Protein AF-A0A251T181-F1 (afdb_monomer)

Structure (mmCIF, N/CA/C/O backbone):
data_AF-A0A251T181-F1
#
_entry.id   AF-A0A251T181-F1
#
loop_
_atom_site.group_PDB
_atom_site.id
_atom_site.type_symbol
_atom_site.label_atom_id
_atom_site.label_alt_id
_atom_site.label_comp_id
_atom_site.label_asym_id
_atom_site.label_entity_id
_atom_site.label_seq_id
_atom_site.pdbx_PDB_ins_code
_atom_site.Cartn_x
_atom_site.Cartn_y
_atom_site.Cartn_z
_atom_site.occupancy
_atom_site.B_iso_or_equiv
_atom_site.auth_seq_id
_atom_site.auth_comp_id
_atom_site.auth_asym_id
_atom_site.auth_atom_id
_atom_site.pdbx_PDB_model_num
ATOM 1 N N . MET A 1 1 ? 11.655 17.078 -19.304 1.00 45.41 1 MET A N 1
ATOM 2 C CA . MET A 1 1 ? 11.717 15.784 -20.026 1.00 45.41 1 MET A CA 1
ATOM 3 C C . MET A 1 1 ? 12.814 15.727 -21.090 1.00 45.41 1 MET A C 1
ATOM 5 O O . MET A 1 1 ? 13.633 14.825 -21.022 1.00 45.41 1 MET A O 1
ATOM 9 N N . HIS A 1 2 ? 12.912 16.683 -22.023 1.00 49.03 2 HIS A N 1
ATOM 10 C CA . HIS A 1 2 ? 13.914 16.634 -23.107 1.00 49.03 2 HIS A CA 1
ATOM 11 C C . HIS A 1 2 ? 15.389 16.729 -22.638 1.00 49.03 2 HIS A C 1
ATOM 13 O O . HIS A 1 2 ? 16.263 16.081 -23.206 1.00 49.03 2 HIS A O 1
ATOM 19 N N . ALA A 1 3 ? 15.674 17.495 -21.576 1.00 57.72 3 ALA A N 1
ATOM 20 C CA . ALA A 1 3 ? 17.028 17.644 -21.023 1.00 57.72 3 ALA A CA 1
ATOM 21 C C . ALA A 1 3 ? 17.540 16.371 -20.323 1.00 57.72 3 ALA A C 1
ATOM 23 O O . ALA A 1 3 ? 18.691 15.992 -20.510 1.00 57.72 3 ALA A O 1
ATOM 24 N N . THR A 1 4 ? 16.667 15.684 -19.582 1.00 61.38 4 THR A N 1
ATOM 25 C CA . THR A 1 4 ? 16.980 14.423 -18.894 1.00 61.38 4 THR A CA 1
ATOM 26 C C . THR A 1 4 ? 17.285 13.316 -19.900 1.00 61.38 4 THR A C 1
ATOM 28 O O . THR A 1 4 ? 18.258 12.591 -19.757 1.00 61.38 4 THR A O 1
ATOM 31 N N . LEU A 1 5 ? 16.506 13.235 -20.983 1.00 61.50 5 LEU A N 1
ATOM 32 C CA . LEU A 1 5 ? 16.782 12.293 -22.067 1.00 61.50 5 LEU A CA 1
ATOM 33 C C . LEU A 1 5 ? 18.128 12.609 -22.749 1.00 61.50 5 LEU A C 1
ATOM 35 O O . LEU A 1 5 ? 18.918 11.709 -23.005 1.00 61.50 5 LEU A O 1
ATOM 39 N N . LYS A 1 6 ? 18.436 13.897 -22.973 1.00 63.28 6 LYS A N 1
ATOM 40 C CA . LYS A 1 6 ? 19.726 14.334 -23.531 1.00 63.28 6 LYS A CA 1
ATOM 41 C C . LYS A 1 6 ? 20.929 13.991 -22.653 1.00 63.28 6 LYS A C 1
ATOM 43 O O . LYS A 1 6 ? 21.951 13.617 -23.214 1.00 63.28 6 LYS A O 1
ATOM 48 N N . SER A 1 7 ? 20.825 14.070 -21.322 1.00 65.94 7 SER A N 1
ATOM 49 C CA . SER A 1 7 ? 21.930 13.678 -20.426 1.00 65.94 7 SER A CA 1
ATOM 50 C C . SER A 1 7 ? 22.238 12.181 -20.460 1.00 65.94 7 SER A C 1
ATOM 52 O O . SER A 1 7 ? 23.331 11.772 -20.083 1.00 65.94 7 SER A O 1
ATOM 54 N N . HIS A 1 8 ? 21.287 11.365 -20.913 1.00 62.00 8 HIS A N 1
ATOM 55 C CA . HIS A 1 8 ? 21.466 9.926 -21.074 1.00 62.00 8 HIS A CA 1
ATOM 56 C C . HIS A 1 8 ? 22.135 9.552 -22.407 1.00 62.00 8 HIS A C 1
ATOM 58 O O . HIS A 1 8 ? 22.646 8.442 -22.538 1.00 62.00 8 HIS A O 1
ATOM 64 N N . PHE A 1 9 ? 22.211 10.471 -23.379 1.00 65.50 9 PHE A N 1
ATOM 65 C CA . PHE A 1 9 ? 22.856 10.206 -24.662 1.00 65.50 9 PHE A CA 1
ATOM 66 C C . PHE A 1 9 ? 24.349 10.569 -24.645 1.00 65.50 9 PHE A C 1
ATOM 68 O O . PHE A 1 9 ? 24.696 11.728 -24.422 1.00 65.50 9 PHE A O 1
ATOM 75 N N . PRO A 1 10 ? 25.250 9.622 -24.966 1.00 62.41 10 PRO A N 1
ATOM 76 C CA . PRO A 1 10 ? 26.694 9.862 -24.939 1.00 62.41 10 PRO A CA 1
ATOM 77 C C . PRO A 1 10 ? 27.204 10.759 -26.084 1.00 62.41 10 PRO A C 1
ATOM 79 O O . PRO A 1 10 ? 28.343 11.215 -26.039 1.00 62.41 10 PRO A O 1
ATOM 82 N N . SER A 1 11 ? 26.399 11.028 -27.121 1.00 61.91 11 SER A N 1
ATOM 83 C CA . SER A 1 11 ? 26.782 11.901 -28.239 1.00 61.91 11 SER A CA 1
ATOM 84 C C . SER A 1 11 ? 25.575 12.495 -28.974 1.00 61.91 11 SER A C 1
ATOM 86 O O . SER A 1 11 ? 24.465 11.973 -28.914 1.00 61.91 11 SER A O 1
ATOM 88 N N . HIS A 1 12 ? 25.809 13.586 -29.705 1.00 62.34 12 HIS A N 1
ATOM 89 C CA . HIS A 1 12 ? 24.850 14.274 -30.580 1.00 62.34 12 HIS A CA 1
ATOM 90 C C . HIS A 1 12 ? 24.758 13.646 -31.988 1.00 62.34 12 HIS A C 1
ATOM 92 O O . HIS A 1 12 ? 23.941 14.079 -32.797 1.00 62.34 12 HIS A O 1
ATOM 98 N N . ARG A 1 13 ? 25.581 12.625 -32.287 1.00 60.88 13 ARG A N 1
ATOM 99 C CA . ARG A 1 13 ? 25.588 11.854 -33.547 1.00 60.88 13 ARG A CA 1
ATOM 100 C C . ARG A 1 13 ? 25.292 10.372 -33.295 1.00 60.88 13 ARG A C 1
ATOM 102 O O . ARG A 1 13 ? 26.110 9.507 -33.609 1.00 60.88 13 ARG A O 1
ATOM 109 N N . ASN A 1 14 ? 24.148 10.075 -32.685 1.00 64.12 14 ASN A N 1
ATOM 110 C CA . ASN A 1 14 ? 23.721 8.688 -32.508 1.00 64.12 14 ASN A CA 1
ATOM 111 C C . ASN A 1 14 ? 22.952 8.244 -33.748 1.00 64.12 14 ASN A C 1
ATOM 113 O O . ASN A 1 14 ? 21.954 8.854 -34.125 1.00 64.12 14 ASN A O 1
ATOM 117 N N . THR A 1 15 ? 23.438 7.190 -34.385 1.00 77.75 15 THR A N 1
ATOM 118 C CA . THR A 1 15 ? 22.698 6.472 -35.416 1.00 77.75 15 THR A CA 1
ATOM 119 C C . THR A 1 15 ? 21.571 5.665 -34.754 1.00 77.75 15 THR A C 1
ATOM 121 O O . THR A 1 15 ? 21.626 5.380 -33.553 1.00 77.75 15 THR A O 1
ATOM 124 N N . LEU A 1 16 ? 20.509 5.352 -35.504 1.00 78.00 16 LEU A N 1
ATOM 125 C CA . LEU A 1 16 ? 19.311 4.693 -34.963 1.00 78.00 16 LEU A CA 1
ATOM 126 C C . LEU A 1 16 ? 19.644 3.364 -34.260 1.00 78.00 16 LEU A C 1
ATOM 128 O O . LEU A 1 16 ? 19.120 3.092 -33.184 1.00 78.00 16 LEU A O 1
ATOM 132 N N . ASP A 1 17 ? 20.573 2.588 -34.814 1.00 79.75 17 ASP A N 1
ATOM 133 C CA . ASP A 1 17 ? 21.121 1.353 -34.240 1.00 79.75 17 ASP A CA 1
ATOM 134 C C . ASP A 1 17 ? 21.713 1.564 -32.837 1.00 79.75 17 ASP A C 1
ATOM 136 O O . ASP A 1 17 ? 21.402 0.812 -31.914 1.00 79.75 17 ASP A O 1
ATOM 140 N N . LYS A 1 18 ? 22.493 2.631 -32.628 1.00 79.06 18 LYS A N 1
ATOM 141 C CA . LYS A 1 18 ? 23.088 2.942 -31.317 1.00 79.06 18 LYS A CA 1
ATOM 142 C C . LYS A 1 18 ? 22.043 3.357 -30.288 1.00 79.06 18 LYS A C 1
ATOM 144 O O . LYS A 1 18 ? 22.193 3.047 -29.110 1.00 79.06 18 LYS A O 1
ATOM 149 N N . LEU A 1 19 ? 20.997 4.063 -30.721 1.00 82.12 19 LEU A N 1
ATOM 150 C CA . LEU A 1 19 ? 19.892 4.459 -29.845 1.00 82.12 19 LEU A CA 1
ATOM 151 C C . LEU A 1 19 ? 19.078 3.248 -29.393 1.00 82.12 19 LEU A C 1
ATOM 153 O O . LEU A 1 19 ? 18.763 3.149 -28.211 1.00 82.12 19 LEU A O 1
ATOM 157 N N . VAL A 1 20 ? 18.770 2.327 -30.309 1.00 86.31 20 VAL A N 1
ATOM 158 C CA . VAL A 1 20 ? 18.026 1.101 -29.991 1.00 86.31 20 VAL A CA 1
ATOM 159 C C . VAL A 1 20 ? 18.803 0.246 -28.991 1.00 86.31 20 VAL A C 1
ATOM 161 O O . VAL A 1 20 ? 18.242 -0.111 -27.961 1.00 86.31 20 VAL A O 1
ATOM 164 N N . LEU A 1 21 ? 20.099 0.008 -29.222 1.00 85.81 21 LEU A N 1
ATOM 165 C CA . LEU A 1 21 ? 20.953 -0.736 -28.283 1.00 85.81 21 LEU A CA 1
ATOM 166 C C . LEU A 1 21 ? 21.054 -0.055 -26.912 1.00 85.81 21 LEU A C 1
ATOM 168 O O . LEU A 1 21 ? 21.057 -0.713 -25.877 1.00 85.81 21 LEU A O 1
ATOM 172 N N . TYR A 1 22 ? 21.123 1.278 -26.888 1.00 85.06 22 TYR A N 1
ATOM 173 C CA . TYR A 1 22 ? 21.141 2.023 -25.635 1.00 85.06 22 TYR A CA 1
ATOM 174 C C . TYR A 1 22 ? 19.835 1.858 -24.849 1.00 85.06 22 TYR A C 1
ATOM 176 O O . TYR A 1 22 ? 19.872 1.612 -23.645 1.00 85.06 22 TYR A O 1
ATOM 184 N N . VAL A 1 23 ? 18.685 1.990 -25.519 1.00 87.69 23 VAL A N 1
ATOM 185 C CA . VAL A 1 23 ? 17.372 1.790 -24.889 1.00 87.69 23 VAL A CA 1
ATOM 186 C C . VAL A 1 23 ? 17.247 0.363 -24.364 1.00 87.69 23 VAL A C 1
ATOM 188 O O . VAL A 1 23 ? 16.815 0.194 -23.228 1.00 87.69 23 VAL A O 1
ATOM 191 N N . ASP A 1 24 ? 17.687 -0.631 -25.136 1.00 90.62 24 ASP A N 1
ATOM 192 C CA . ASP A 1 24 ? 17.707 -2.040 -24.733 1.00 90.62 24 ASP A CA 1
ATOM 193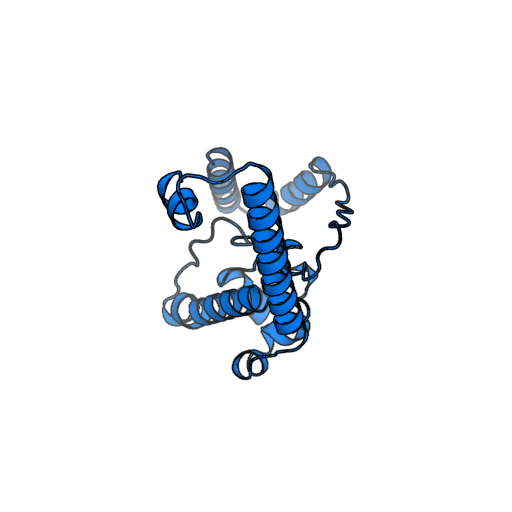 C C . ASP A 1 24 ? 18.512 -2.237 -23.435 1.00 90.62 24 ASP A C 1
ATOM 195 O O . ASP A 1 24 ? 17.987 -2.731 -22.440 1.00 90.62 24 ASP A O 1
ATOM 199 N N . HIS A 1 25 ? 19.730 -1.686 -23.364 1.00 89.69 25 HIS A N 1
ATOM 200 C CA . HIS A 1 25 ? 20.546 -1.713 -22.145 1.00 89.69 25 HIS A CA 1
ATOM 201 C C . HIS A 1 25 ? 19.912 -0.994 -20.949 1.00 89.69 25 HIS A C 1
ATOM 203 O O . HIS A 1 25 ? 20.053 -1.443 -19.809 1.00 89.69 25 HIS A O 1
ATOM 209 N N . VAL A 1 26 ? 19.242 0.140 -21.172 1.00 90.38 26 VAL A N 1
ATOM 210 C CA . VAL A 1 26 ? 18.535 0.854 -20.100 1.00 90.38 26 VAL A CA 1
ATOM 211 C C . VAL A 1 26 ? 17.375 0.013 -19.574 1.00 90.38 26 VAL A C 1
ATOM 213 O O . VAL A 1 26 ? 17.215 -0.094 -18.357 1.00 90.38 26 VAL A O 1
ATOM 216 N N . VAL A 1 27 ? 16.599 -0.605 -20.465 1.00 92.94 27 VAL A N 1
ATOM 217 C CA . VAL A 1 27 ? 15.478 -1.480 -20.103 1.00 92.94 27 VAL A CA 1
ATOM 218 C C . VAL A 1 27 ? 15.979 -2.712 -19.352 1.00 92.94 27 VAL A C 1
ATOM 220 O O . VAL A 1 27 ? 15.453 -3.008 -18.280 1.00 92.94 27 VAL A O 1
ATOM 223 N N . ASP A 1 28 ? 17.035 -3.367 -19.831 1.00 94.50 28 ASP A N 1
ATOM 224 C CA . ASP A 1 28 ? 17.659 -4.514 -19.160 1.00 94.50 28 ASP A CA 1
ATOM 225 C C . ASP A 1 28 ? 18.152 -4.163 -17.759 1.00 94.50 28 ASP A C 1
ATOM 227 O O . ASP A 1 28 ? 17.928 -4.901 -16.793 1.00 94.50 28 ASP A O 1
ATOM 231 N N . ARG A 1 29 ? 18.796 -3.002 -17.620 1.00 94.31 29 ARG A N 1
ATOM 232 C CA . ARG A 1 29 ? 19.268 -2.517 -16.325 1.00 94.31 29 ARG A CA 1
ATOM 233 C C . ARG A 1 29 ? 18.104 -2.268 -15.371 1.00 94.31 29 ARG 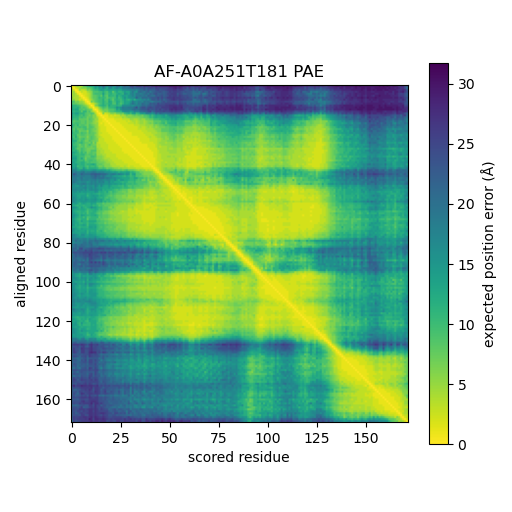A C 1
ATOM 235 O O . ARG A 1 29 ? 18.149 -2.733 -14.234 1.00 94.31 29 ARG A O 1
ATOM 242 N N . GLN A 1 30 ? 17.064 -1.569 -15.821 1.00 94.06 30 GLN A N 1
ATOM 243 C CA . GLN A 1 30 ? 15.869 -1.320 -15.009 1.00 94.06 30 GLN A CA 1
ATOM 244 C C . GLN A 1 30 ? 15.187 -2.631 -14.616 1.00 94.06 30 GLN A C 1
ATOM 246 O O . GLN A 1 30 ? 14.796 -2.807 -13.462 1.00 94.06 30 GLN A O 1
ATOM 251 N N . TYR A 1 31 ? 15.098 -3.583 -15.543 1.00 93.62 31 TYR A N 1
ATOM 252 C CA . TYR A 1 31 ? 14.554 -4.908 -15.281 1.00 93.62 31 TYR A CA 1
ATOM 253 C C . TYR A 1 31 ? 15.352 -5.639 -14.193 1.00 93.62 31 TYR A C 1
ATOM 255 O O . TYR A 1 31 ? 14.765 -6.167 -13.244 1.00 93.62 31 TYR A O 1
ATOM 263 N N . ALA A 1 32 ? 16.684 -5.627 -14.279 1.00 94.25 32 ALA A N 1
ATOM 264 C CA . ALA A 1 32 ? 17.563 -6.232 -13.282 1.00 94.25 32 ALA A CA 1
ATOM 265 C C . ALA A 1 32 ? 17.448 -5.552 -11.904 1.00 94.25 32 ALA A C 1
ATOM 267 O O . ALA A 1 32 ? 17.371 -6.241 -10.883 1.00 94.25 32 ALA A O 1
ATOM 268 N N . GLU A 1 33 ? 17.387 -4.218 -11.862 1.00 94.69 33 GLU A N 1
ATOM 269 C CA . GLU A 1 33 ? 17.217 -3.439 -10.629 1.00 94.69 33 GLU A CA 1
ATOM 270 C C . GLU A 1 33 ? 15.871 -3.750 -9.949 1.00 94.69 33 GLU A C 1
ATOM 272 O O . GLU A 1 33 ? 15.836 -4.076 -8.757 1.00 94.69 33 GLU A O 1
ATOM 277 N N . ILE A 1 34 ? 14.769 -3.750 -10.708 1.00 92.38 34 ILE A N 1
ATOM 278 C CA . ILE A 1 34 ? 13.435 -4.090 -10.191 1.00 92.38 34 ILE A CA 1
ATOM 279 C C . ILE A 1 34 ? 13.415 -5.540 -9.698 1.00 92.38 34 ILE A C 1
ATOM 281 O O . ILE A 1 34 ? 12.982 -5.800 -8.573 1.00 92.38 34 ILE A O 1
ATOM 285 N N . ARG A 1 35 ? 13.943 -6.487 -10.482 1.00 93.25 35 ARG A N 1
ATOM 286 C CA . ARG A 1 35 ? 14.035 -7.897 -1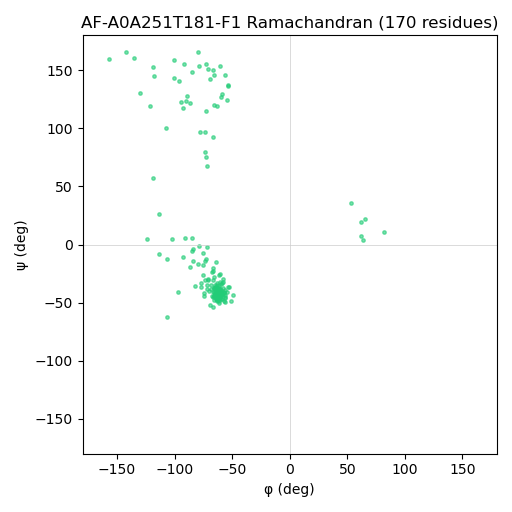0.080 1.00 93.25 35 ARG A CA 1
ATOM 287 C C . ARG A 1 35 ? 14.789 -8.064 -8.761 1.00 93.25 35 ARG A C 1
ATOM 289 O O . ARG A 1 35 ? 14.312 -8.760 -7.867 1.00 93.25 35 ARG A O 1
ATOM 296 N N . SER A 1 36 ? 15.929 -7.393 -8.621 1.00 93.06 36 SER A N 1
ATOM 297 C CA . SER A 1 36 ? 16.727 -7.404 -7.393 1.00 93.06 36 SER A CA 1
ATOM 298 C C . SER A 1 36 ? 15.946 -6.846 -6.196 1.00 93.06 36 SER A C 1
ATOM 300 O O . SER A 1 36 ? 15.979 -7.413 -5.098 1.00 93.06 36 SER A O 1
ATOM 302 N N . SER A 1 37 ? 15.166 -5.779 -6.399 1.00 90.69 37 SER A N 1
ATOM 303 C CA . SER A 1 37 ? 14.315 -5.201 -5.350 1.00 90.69 37 SER A CA 1
ATOM 304 C C . SER A 1 37 ? 13.183 -6.142 -4.906 1.00 90.69 37 SER A C 1
ATOM 306 O O . SER A 1 37 ? 12.898 -6.251 -3.707 1.00 90.69 37 SER A O 1
ATOM 308 N N . PHE A 1 38 ? 12.582 -6.888 -5.840 1.00 91.62 38 PHE A N 1
ATOM 309 C CA . PHE A 1 38 ? 11.587 -7.917 -5.539 1.00 91.62 38 PHE A CA 1
ATOM 310 C C . PHE A 1 38 ? 12.204 -9.075 -4.761 1.00 91.62 38 PHE A C 1
ATOM 312 O O . PHE A 1 38 ? 11.685 -9.460 -3.712 1.00 91.62 38 PHE A O 1
ATOM 319 N N . GLU A 1 39 ? 13.347 -9.590 -5.212 1.00 91.00 39 GLU A N 1
ATOM 320 C CA . GLU A 1 39 ? 14.068 -10.653 -4.509 1.00 91.00 39 GLU A CA 1
ATOM 321 C C . GLU A 1 39 ? 14.474 -10.216 -3.096 1.00 91.00 39 GLU A C 1
ATOM 323 O O . GLU A 1 39 ? 14.326 -10.982 -2.138 1.00 91.00 39 GLU A O 1
ATOM 328 N N . THR A 1 40 ? 14.900 -8.962 -2.943 1.00 91.00 40 THR A N 1
ATOM 329 C CA . THR A 1 40 ? 15.174 -8.359 -1.635 1.00 91.00 40 THR A CA 1
ATOM 330 C C . THR A 1 40 ? 13.914 -8.330 -0.776 1.00 91.00 40 THR A C 1
ATOM 332 O O . THR A 1 40 ? 13.971 -8.756 0.374 1.00 91.00 40 THR A O 1
ATOM 335 N N . SER A 1 41 ? 12.769 -7.916 -1.326 1.00 89.62 41 SER A N 1
ATOM 336 C CA . SER A 1 41 ? 11.494 -7.879 -0.595 1.00 89.62 41 SER A CA 1
ATOM 337 C C . SER A 1 41 ? 10.998 -9.254 -0.147 1.00 89.62 41 SER A C 1
ATOM 339 O O . SER A 1 41 ? 10.414 -9.389 0.928 1.00 89.62 41 SER A O 1
ATOM 341 N N . LEU A 1 42 ? 11.273 -10.293 -0.934 1.00 86.88 42 LEU A N 1
ATOM 342 C CA . LEU A 1 42 ? 10.898 -11.669 -0.613 1.00 86.88 42 LEU A CA 1
ATOM 343 C C . LEU A 1 42 ? 11.825 -12.306 0.434 1.00 86.88 42 LEU A C 1
ATOM 345 O O . LEU A 1 42 ? 11.372 -13.088 1.274 1.00 86.88 42 LEU A O 1
ATOM 349 N N . ARG A 1 43 ? 13.128 -12.000 0.391 1.00 86.06 43 ARG A N 1
ATOM 350 C CA . ARG A 1 43 ? 14.144 -12.674 1.223 1.00 86.06 43 ARG A CA 1
ATOM 351 C C . ARG A 1 43 ? 14.495 -11.907 2.494 1.00 86.06 43 ARG A C 1
ATOM 353 O O . ARG A 1 43 ? 14.683 -12.520 3.547 1.00 86.06 43 ARG A O 1
ATOM 360 N N . LYS A 1 44 ? 14.616 -10.583 2.412 1.00 83.62 44 LYS A N 1
ATOM 361 C CA . LYS A 1 44 ? 15.115 -9.735 3.497 1.00 83.62 44 LYS A CA 1
ATOM 362 C C . LYS A 1 44 ? 13.962 -9.296 4.393 1.00 83.62 44 LYS A C 1
ATOM 364 O O . LYS A 1 44 ? 12.977 -8.730 3.941 1.00 83.62 44 LYS A O 1
ATOM 369 N N . VAL A 1 45 ? 14.121 -9.512 5.695 1.00 72.69 45 VAL A N 1
ATOM 370 C CA . VAL A 1 45 ? 13.233 -8.952 6.719 1.00 72.69 45 VAL A CA 1
ATOM 371 C C . VAL A 1 45 ? 14.083 -8.113 7.654 1.00 72.69 45 VAL A C 1
ATOM 373 O O . VAL A 1 45 ? 14.993 -8.649 8.292 1.00 72.69 45 VAL A O 1
ATOM 376 N N . MET A 1 46 ? 13.800 -6.813 7.742 1.00 75.44 46 MET A N 1
ATOM 377 C CA . MET A 1 46 ? 14.515 -5.949 8.680 1.00 75.44 46 MET A CA 1
ATOM 378 C C . MET A 1 46 ? 14.138 -6.297 10.121 1.00 75.44 46 MET A C 1
ATOM 380 O O . MET A 1 46 ? 12.995 -6.644 10.423 1.00 75.44 46 MET A O 1
ATOM 384 N N . THR A 1 47 ? 15.120 -6.225 11.016 1.00 74.94 47 THR A N 1
ATOM 385 C CA . THR A 1 47 ? 14.982 -6.602 12.430 1.00 74.94 47 THR A CA 1
ATOM 386 C C . THR A 1 47 ? 13.877 -5.821 13.134 1.00 74.94 47 THR A C 1
ATOM 388 O O . THR A 1 47 ? 13.082 -6.417 13.851 1.00 74.94 47 THR A O 1
ATOM 391 N N . HIS A 1 48 ? 13.751 -4.522 12.861 1.00 74.69 48 HIS A N 1
ATOM 392 C CA . HIS A 1 48 ? 12.722 -3.684 13.474 1.00 74.69 48 HIS A CA 1
ATOM 393 C C . HIS A 1 48 ? 11.292 -4.064 13.049 1.00 74.69 48 HIS A C 1
ATOM 395 O O . HIS A 1 48 ? 10.383 -3.972 13.868 1.00 74.69 48 HIS A O 1
ATOM 401 N N . HIS A 1 49 ? 11.081 -4.587 11.835 1.00 78.00 49 HIS A N 1
ATOM 402 C CA . HIS A 1 49 ? 9.760 -5.084 11.429 1.00 78.00 49 HIS A CA 1
ATOM 403 C C . HIS A 1 49 ? 9.371 -6.381 12.150 1.00 78.00 49 HIS A C 1
ATOM 405 O O . HIS A 1 49 ? 8.189 -6.618 12.385 1.00 78.00 49 HIS A O 1
ATOM 411 N N . LYS A 1 50 ? 10.345 -7.227 12.528 1.00 73.25 50 LYS A N 1
ATOM 412 C CA . LYS A 1 50 ? 10.070 -8.455 13.303 1.00 73.25 50 LYS A CA 1
ATOM 413 C C . LYS A 1 50 ? 9.548 -8.146 14.701 1.00 73.25 50 LYS A C 1
ATOM 415 O O . LYS A 1 50 ? 8.786 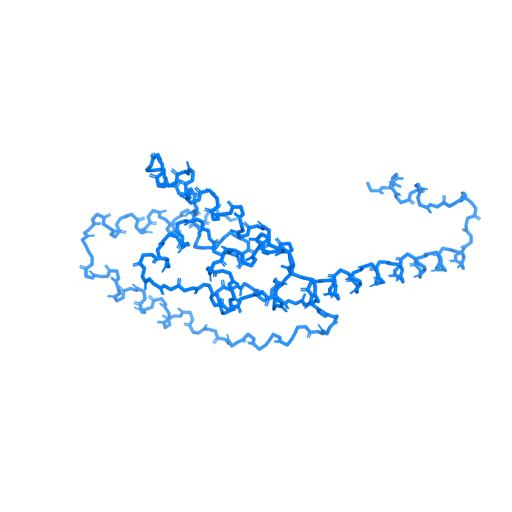-8.933 15.250 1.00 73.25 50 LYS A O 1
ATOM 420 N N . ASN A 1 51 ? 9.936 -6.996 15.243 1.00 78.19 51 ASN A N 1
ATOM 421 C CA . ASN A 1 51 ? 9.530 -6.554 16.569 1.00 78.19 51 ASN A CA 1
ATOM 422 C C . ASN A 1 51 ? 8.106 -5.968 16.585 1.00 78.19 51 ASN A C 1
ATOM 424 O O . ASN A 1 51 ? 7.639 -5.575 17.647 1.00 78.19 51 ASN A O 1
ATOM 428 N N . GLN A 1 52 ? 7.414 -5.902 15.438 1.00 82.94 52 GLN A N 1
ATOM 429 C CA . GLN A 1 52 ? 6.043 -5.399 15.322 1.00 82.94 52 GLN A CA 1
ATOM 430 C C . GLN A 1 52 ? 5.060 -6.561 15.067 1.00 82.94 52 GLN A C 1
ATOM 432 O O . GLN A 1 52 ? 4.907 -6.998 13.921 1.00 82.94 52 GLN A O 1
ATOM 437 N N . PRO A 1 53 ? 4.337 -7.053 16.098 1.00 84.75 53 PRO A N 1
ATOM 438 C CA . PRO A 1 53 ? 3.437 -8.207 15.972 1.00 84.75 53 PRO A CA 1
ATOM 439 C C . PRO A 1 53 ? 2.336 -8.016 14.926 1.00 84.75 53 PRO A C 1
ATOM 441 O O . PRO A 1 53 ? 1.886 -8.971 14.293 1.00 84.75 53 PRO A O 1
ATOM 444 N N . MET A 1 54 ? 1.911 -6.771 14.715 1.00 87.44 54 MET A N 1
ATOM 445 C CA . MET A 1 54 ? 0.833 -6.425 13.793 1.00 87.44 54 MET A CA 1
ATOM 446 C C . MET A 1 54 ? 1.193 -6.678 12.316 1.00 87.44 54 MET A C 1
ATOM 448 O O . MET A 1 54 ? 0.298 -6.908 11.501 1.00 87.44 54 MET A O 1
ATOM 452 N N . LEU A 1 55 ? 2.491 -6.688 11.978 1.00 88.75 55 LEU A N 1
ATOM 453 C CA . LEU A 1 55 ? 2.998 -6.904 10.617 1.00 88.75 55 LEU A CA 1
ATOM 454 C C . LEU A 1 55 ? 3.321 -8.373 10.308 1.00 88.75 55 LEU A C 1
ATOM 456 O O . LEU A 1 55 ? 3.544 -8.719 9.148 1.00 88.75 55 LEU A O 1
ATOM 460 N N . ALA A 1 56 ? 3.337 -9.254 11.311 1.00 87.62 56 ALA A N 1
ATOM 461 C CA . ALA A 1 56 ? 3.878 -10.610 11.195 1.00 87.62 56 ALA A CA 1
ATOM 462 C C . ALA A 1 56 ? 3.308 -11.423 10.013 1.00 87.62 56 ALA A C 1
ATOM 464 O O . ALA A 1 56 ? 4.041 -12.157 9.351 1.00 87.62 56 ALA A O 1
ATOM 465 N N . TYR A 1 57 ? 2.017 -11.258 9.705 1.00 88.62 57 TYR A N 1
ATOM 466 C CA . TYR A 1 57 ? 1.314 -12.026 8.669 1.00 88.62 57 TYR A CA 1
ATOM 467 C C . TYR A 1 57 ? 1.556 -11.550 7.234 1.00 88.62 57 TYR A C 1
ATOM 469 O O . TYR A 1 57 ? 1.267 -12.306 6.293 1.00 88.62 57 TYR A O 1
ATOM 477 N N . ILE A 1 58 ? 2.072 -10.331 7.066 1.00 90.50 58 ILE A N 1
ATOM 478 C CA . ILE A 1 58 ? 2.342 -9.710 5.763 1.00 90.50 58 ILE A CA 1
ATOM 479 C C . ILE A 1 58 ? 3.836 -9.647 5.425 1.00 90.50 58 ILE A C 1
ATOM 481 O O . ILE A 1 58 ? 4.181 -9.439 4.262 1.00 90.50 58 ILE A O 1
ATOM 485 N N . LEU A 1 59 ? 4.728 -9.896 6.393 1.00 87.94 59 LEU A N 1
ATOM 486 C CA . LEU A 1 59 ? 6.169 -9.985 6.142 1.00 87.94 59 LEU A CA 1
ATOM 487 C C . LEU A 1 59 ? 6.472 -10.991 5.023 1.00 87.94 59 LEU A C 1
ATOM 489 O O . LEU A 1 59 ? 5.931 -12.098 5.013 1.00 87.94 59 LEU A O 1
ATOM 493 N N . ARG A 1 60 ? 7.376 -10.614 4.109 1.00 85.81 60 ARG A N 1
ATOM 494 C CA . ARG A 1 60 ? 7.797 -11.399 2.927 1.00 85.81 60 ARG A CA 1
ATOM 495 C C . ARG A 1 60 ? 6.702 -11.667 1.887 1.00 85.81 60 ARG A C 1
ATOM 497 O O . ARG A 1 60 ? 6.957 -12.380 0.923 1.00 85.81 60 ARG A O 1
ATOM 504 N N . LYS A 1 61 ? 5.495 -11.121 2.060 1.00 89.19 61 LYS A N 1
ATOM 505 C CA . LYS A 1 61 ? 4.384 -11.269 1.102 1.00 89.19 61 LYS A CA 1
ATOM 506 C C . LYS A 1 61 ? 3.987 -9.962 0.418 1.00 89.19 61 LYS A C 1
ATOM 508 O O . LYS A 1 61 ? 3.143 -9.968 -0.471 1.00 89.19 61 LYS A O 1
ATOM 513 N N . VAL A 1 62 ? 4.555 -8.852 0.869 1.00 91.12 62 VAL A N 1
ATOM 514 C CA . VAL A 1 62 ? 4.338 -7.506 0.339 1.00 91.12 62 VAL A CA 1
ATOM 515 C C . VAL A 1 62 ? 5.694 -6.819 0.211 1.00 91.12 62 VAL A C 1
ATOM 517 O O . VAL A 1 62 ? 6.668 -7.257 0.829 1.00 91.12 62 VAL A O 1
ATOM 520 N N . SER A 1 63 ? 5.773 -5.770 -0.605 1.00 91.94 63 SER A N 1
ATOM 521 C CA . SER A 1 63 ? 7.014 -5.005 -0.779 1.00 91.94 63 SER A CA 1
ATOM 522 C C . SER A 1 63 ? 7.555 -4.474 0.554 1.00 91.94 63 SER A C 1
ATOM 524 O O . SER A 1 63 ? 6.780 -4.093 1.434 1.00 91.94 63 SER A O 1
ATOM 526 N N . ILE A 1 64 ? 8.884 -4.406 0.697 1.00 90.81 64 ILE A N 1
ATOM 527 C CA . ILE A 1 64 ? 9.507 -3.789 1.885 1.00 90.81 64 ILE A CA 1
ATOM 528 C C . ILE A 1 64 ? 9.046 -2.340 2.043 1.00 90.81 64 ILE A C 1
ATOM 530 O O . ILE A 1 64 ? 8.753 -1.916 3.153 1.00 90.81 64 ILE A O 1
ATOM 534 N N . TYR A 1 65 ? 8.885 -1.614 0.937 1.00 90.75 65 TYR A N 1
ATOM 535 C CA . TYR A 1 65 ? 8.419 -0.233 0.979 1.00 90.75 65 TYR A CA 1
ATOM 536 C C . TYR A 1 65 ? 7.008 -0.100 1.581 1.00 90.75 65 TYR A C 1
ATOM 538 O O . TYR A 1 65 ? 6.768 0.769 2.415 1.00 90.75 65 TYR A O 1
ATOM 546 N N . ALA A 1 66 ? 6.082 -1.013 1.260 1.00 91.81 66 ALA A N 1
ATOM 547 C CA . ALA A 1 66 ? 4.768 -1.052 1.912 1.00 91.81 66 ALA A CA 1
ATOM 548 C C . ALA A 1 66 ? 4.876 -1.301 3.425 1.00 91.81 66 ALA A C 1
ATOM 550 O O . ALA A 1 66 ? 4.119 -0.727 4.208 1.00 91.81 66 ALA A O 1
ATOM 551 N N . ILE A 1 67 ? 5.817 -2.152 3.842 1.00 91.81 67 ILE A N 1
ATOM 552 C CA . ILE A 1 67 ? 6.085 -2.408 5.258 1.00 91.81 67 ILE A CA 1
ATOM 553 C C . ILE A 1 67 ? 6.626 -1.151 5.953 1.00 91.81 67 ILE A C 1
ATOM 555 O O . ILE A 1 67 ? 6.171 -0.834 7.049 1.00 91.81 67 ILE A O 1
ATOM 559 N N . GLU A 1 68 ? 7.536 -0.410 5.322 1.00 91.00 68 GLU A N 1
ATOM 560 C CA . GLU A 1 68 ? 8.061 0.856 5.851 1.00 91.00 68 GLU A CA 1
ATOM 561 C C . GLU A 1 68 ? 6.950 1.899 6.033 1.00 91.00 68 GLU A C 1
ATOM 563 O O . GLU A 1 68 ? 6.834 2.488 7.110 1.00 91.00 68 GLU A O 1
ATOM 568 N N . LEU A 1 69 ? 6.074 2.062 5.034 1.00 91.06 69 LEU A N 1
ATOM 569 C CA . LEU A 1 69 ? 4.915 2.956 5.126 1.00 91.06 69 LEU A CA 1
ATOM 570 C C . LEU A 1 69 ? 3.967 2.550 6.266 1.00 91.06 69 LEU A C 1
ATOM 572 O O . LEU A 1 69 ? 3.512 3.401 7.030 1.00 91.06 69 LEU A O 1
ATOM 576 N N . LEU A 1 70 ? 3.710 1.251 6.443 1.00 91.12 70 LEU A N 1
ATOM 577 C CA . LEU A 1 70 ? 2.904 0.757 7.564 1.00 91.12 70 LEU A CA 1
ATOM 578 C C . LEU A 1 70 ? 3.578 0.983 8.918 1.00 91.12 70 LEU A C 1
ATOM 580 O O . LEU A 1 70 ? 2.897 1.314 9.888 1.00 91.12 70 LEU A O 1
ATOM 584 N N . SER A 1 71 ? 4.900 0.834 9.007 1.00 90.06 71 SER A N 1
ATOM 585 C CA . SER A 1 71 ? 5.650 1.163 10.221 1.00 90.06 71 SER A CA 1
ATOM 586 C C . SER A 1 71 ? 5.560 2.660 10.551 1.00 90.06 71 SER A C 1
ATOM 588 O O . SER A 1 71 ? 5.476 3.013 11.729 1.00 90.06 71 SER A O 1
ATOM 590 N N . MET A 1 72 ? 5.515 3.539 9.545 1.00 88.56 72 MET A N 1
ATOM 591 C CA . MET A 1 72 ? 5.270 4.973 9.748 1.00 88.56 72 MET A CA 1
ATOM 592 C C . MET A 1 72 ? 3.852 5.248 10.258 1.00 88.56 72 MET A C 1
ATOM 594 O O . MET A 1 72 ? 3.688 6.007 11.212 1.00 88.56 72 MET A O 1
ATOM 598 N N . GLU A 1 73 ? 2.831 4.612 9.680 1.00 89.50 73 GLU A N 1
ATOM 599 C CA . GLU A 1 73 ? 1.442 4.743 10.145 1.00 89.50 73 GLU A CA 1
ATOM 600 C C . GLU A 1 73 ? 1.254 4.184 11.564 1.00 89.50 73 GLU A C 1
ATOM 602 O O . GLU A 1 73 ? 0.552 4.784 12.377 1.00 89.50 73 GLU A O 1
ATOM 607 N N . LEU A 1 74 ? 1.942 3.093 11.912 1.00 89.31 74 LEU A N 1
ATOM 608 C CA . LEU A 1 74 ? 2.012 2.571 13.280 1.00 89.31 74 LEU A CA 1
ATOM 609 C C . LEU A 1 74 ? 2.603 3.587 14.258 1.00 89.31 74 LEU A C 1
ATOM 611 O O . LEU A 1 74 ? 2.077 3.762 15.353 1.00 89.31 74 LEU A O 1
ATOM 615 N N . LYS A 1 75 ? 3.676 4.278 13.868 1.00 88.62 75 LYS A N 1
ATOM 616 C CA . LYS A 1 75 ? 4.260 5.337 14.693 1.00 88.62 75 LYS A CA 1
ATOM 617 C C . LYS A 1 75 ? 3.302 6.522 14.830 1.00 88.62 75 LYS A C 1
ATOM 619 O O . LYS A 1 75 ? 3.071 7.000 15.932 1.00 88.62 75 LYS A O 1
ATOM 624 N N . ARG A 1 76 ? 2.675 6.946 13.731 1.00 86.31 76 ARG A N 1
ATOM 625 C CA . ARG A 1 76 ? 1.671 8.023 13.717 1.00 86.31 76 ARG A CA 1
ATOM 626 C C . ARG A 1 76 ? 0.457 7.706 14.596 1.00 86.31 76 ARG A C 1
ATOM 628 O O . ARG A 1 76 ? -0.128 8.611 15.188 1.00 86.31 76 ARG A O 1
ATOM 635 N N . LYS A 1 77 ? 0.077 6.431 14.681 1.00 87.56 77 LYS A N 1
ATOM 636 C CA . LYS A 1 77 ? -0.970 5.930 15.575 1.00 87.56 77 LYS A CA 1
ATOM 637 C C . LYS A 1 77 ? -0.615 6.171 17.048 1.00 87.56 77 LYS A C 1
ATOM 639 O O . LYS A 1 77 ? -1.426 6.748 17.766 1.00 87.56 77 LYS A O 1
ATOM 644 N N . GLU A 1 78 ? 0.589 5.794 17.477 1.00 86.50 78 GLU A N 1
ATOM 645 C CA . GLU A 1 78 ? 1.052 6.039 18.854 1.00 86.50 78 GLU A CA 1
ATOM 646 C C . GLU A 1 78 ? 1.234 7.543 19.129 1.00 86.50 78 GLU A C 1
ATOM 648 O O . GLU A 1 78 ? 0.620 8.092 20.044 1.00 86.50 78 GLU A O 1
ATOM 653 N N . ASP A 1 79 ? 2.014 8.226 18.288 1.00 84.31 79 ASP A N 1
ATOM 654 C CA . ASP A 1 79 ? 2.454 9.605 18.527 1.00 84.31 79 ASP A CA 1
ATOM 655 C C . ASP A 1 79 ? 1.350 10.640 18.291 1.00 84.31 79 ASP A C 1
ATOM 657 O O . ASP A 1 79 ? 1.416 11.731 18.834 1.00 84.31 79 ASP A O 1
ATOM 661 N N . GLY A 1 80 ? 0.363 10.355 17.439 1.00 78.00 80 GLY A N 1
ATOM 662 C CA . GLY A 1 80 ? -0.679 11.309 17.055 1.00 78.00 80 GLY A CA 1
ATOM 663 C C . GLY A 1 80 ? -2.025 10.997 17.693 1.00 78.00 80 GLY A C 1
ATOM 664 O O . GLY A 1 80 ? -2.569 11.799 18.453 1.00 78.00 80 GLY A O 1
ATOM 665 N N . LEU A 1 81 ? -2.576 9.825 17.362 1.00 80.12 81 LEU A N 1
ATOM 666 C CA . LEU A 1 81 ? -3.922 9.442 17.794 1.00 80.12 81 LEU A CA 1
ATOM 667 C C . LEU A 1 81 ? -3.983 9.193 19.299 1.00 80.12 81 LEU A C 1
ATOM 669 O O . LEU A 1 81 ? -4.825 9.782 19.972 1.00 80.12 81 LEU A O 1
ATOM 673 N N . ARG A 1 82 ? -3.094 8.349 19.832 1.00 78.81 82 ARG A N 1
ATOM 674 C CA . ARG A 1 82 ? -3.110 7.997 21.260 1.00 78.81 82 ARG A CA 1
ATOM 675 C C . ARG A 1 82 ? -2.584 9.116 22.147 1.00 78.81 82 ARG A C 1
ATOM 677 O O . ARG A 1 82 ? -3.207 9.413 23.160 1.00 78.81 82 ARG A O 1
ATOM 684 N N . ALA A 1 83 ? -1.476 9.748 21.765 1.00 75.75 83 ALA A N 1
ATOM 685 C CA . ALA A 1 83 ? -0.856 10.781 22.593 1.00 75.75 83 ALA A CA 1
ATOM 686 C C . ALA A 1 83 ? -1.652 12.099 22.639 1.00 75.75 83 ALA A C 1
ATOM 688 O O . ALA A 1 83 ? -1.680 12.748 23.683 1.00 75.75 83 ALA A O 1
ATOM 689 N N . TYR A 1 84 ? -2.309 12.495 21.540 1.00 72.12 84 TYR A N 1
ATOM 690 C CA . TYR A 1 84 ? -2.961 13.811 21.433 1.00 72.12 84 TYR A CA 1
ATOM 691 C C . TYR A 1 84 ? -4.456 13.757 21.094 1.00 72.12 84 TYR A C 1
ATOM 693 O O . TYR A 1 84 ? -5.064 14.802 20.867 1.00 72.12 84 TYR A O 1
ATOM 701 N N . GLY A 1 85 ? -5.067 12.568 21.022 1.00 64.50 85 GLY A N 1
ATOM 702 C CA . GLY A 1 85 ? -6.476 12.420 20.634 1.00 64.50 85 GLY A CA 1
ATOM 703 C C . GLY A 1 85 ? -6.771 12.906 19.210 1.00 64.50 85 GLY A C 1
ATOM 704 O O . GLY A 1 85 ? -7.915 13.225 18.886 1.00 64.50 85 GLY A O 1
ATOM 705 N N . ALA A 1 86 ? -5.744 13.016 18.361 1.00 64.81 86 ALA A N 1
ATOM 706 C CA . ALA A 1 86 ? -5.878 13.548 17.014 1.00 64.81 86 ALA A CA 1
ATOM 707 C C . ALA A 1 86 ? -6.646 12.576 16.102 1.00 64.81 86 ALA A C 1
ATOM 709 O O . ALA A 1 86 ? -6.573 11.358 16.255 1.00 64.81 86 ALA A O 1
ATOM 710 N N . SER A 1 87 ? -7.349 13.104 15.097 1.00 66.62 87 SER A N 1
ATOM 711 C CA . SER A 1 87 ? -7.910 12.275 14.021 1.00 66.62 87 SER A CA 1
ATOM 712 C C . SER A 1 87 ? -6.858 12.036 12.932 1.00 66.62 87 SER A C 1
A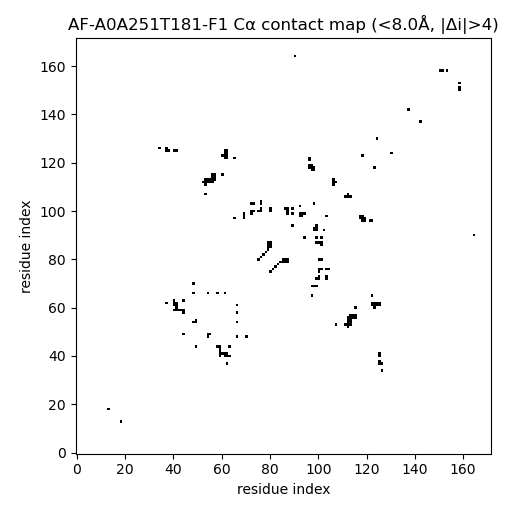TOM 714 O O . SER A 1 87 ? -6.022 12.904 12.678 1.00 66.62 87 SER A O 1
ATOM 716 N N . CYS A 1 88 ? -6.885 10.884 12.247 1.00 71.31 88 CYS A N 1
ATOM 717 C CA . CYS A 1 88 ? -5.878 10.606 11.210 1.00 71.31 88 CYS A CA 1
ATOM 718 C C . CYS A 1 88 ? -6.029 11.431 9.925 1.00 71.31 88 CYS A C 1
ATOM 720 O O . CYS A 1 88 ? -5.204 11.293 9.027 1.00 71.31 88 CYS A O 1
ATOM 722 N N . GLY A 1 89 ? -7.056 12.290 9.823 1.00 67.88 89 GLY A N 1
ATOM 723 C CA . GLY A 1 89 ? -7.323 13.123 8.639 1.00 67.88 89 GLY A CA 1
ATOM 724 C C . GLY A 1 89 ? -7.617 12.325 7.361 1.00 67.88 89 GLY A C 1
ATOM 725 O O . GLY A 1 89 ? -7.699 12.881 6.273 1.00 67.88 89 GLY A O 1
ATOM 726 N N . CYS A 1 90 ? -7.753 11.009 7.488 1.00 69.56 90 CYS A N 1
ATOM 727 C CA . CYS A 1 90 ? -7.994 10.067 6.415 1.00 69.56 90 CYS A CA 1
ATOM 728 C C . CYS A 1 90 ? -9.437 10.183 5.906 1.00 69.56 90 CYS A C 1
ATOM 730 O O . CYS A 1 90 ? -10.378 9.872 6.635 1.00 69.56 90 CYS A O 1
ATOM 732 N N . GLN A 1 91 ? -9.609 10.600 4.647 1.00 58.19 91 GLN A N 1
ATOM 733 C CA . GLN A 1 91 ? -10.918 10.611 3.977 1.00 58.19 91 GLN A CA 1
ATOM 734 C C . GLN A 1 91 ? -11.382 9.200 3.589 1.00 58.19 91 GLN A C 1
ATOM 736 O O . GLN A 1 91 ? -12.575 8.911 3.611 1.00 58.19 91 GLN A O 1
ATOM 741 N N . LEU A 1 92 ? -10.437 8.302 3.299 1.00 61.69 92 LEU A N 1
ATOM 742 C CA . LEU A 1 92 ? -10.689 6.903 2.964 1.00 61.69 92 LEU A CA 1
ATOM 743 C C . LEU A 1 92 ? -10.022 5.973 3.983 1.00 61.69 92 LEU A C 1
ATOM 745 O O . LEU A 1 92 ? -8.999 6.303 4.587 1.00 61.69 92 LEU A O 1
ATOM 749 N N . PHE A 1 93 ? -10.597 4.778 4.158 1.00 61.22 93 PHE A N 1
ATOM 750 C CA . PHE A 1 93 ? -10.086 3.746 5.075 1.00 61.22 93 PHE A CA 1
ATOM 751 C C . PHE A 1 93 ? -8.701 3.203 4.690 1.00 61.22 93 PHE A C 1
ATOM 753 O O . PHE A 1 93 ? -8.045 2.557 5.511 1.00 61.22 93 PHE A O 1
ATOM 760 N N . THR A 1 94 ? -8.264 3.475 3.462 1.00 62.25 94 THR A N 1
ATOM 761 C CA . THR A 1 94 ? -6.940 3.152 2.939 1.00 62.25 94 THR A CA 1
ATOM 762 C C . THR A 1 94 ? -6.332 4.386 2.287 1.00 62.25 94 THR A C 1
ATOM 764 O O . THR A 1 94 ? -6.974 4.997 1.433 1.00 62.25 94 THR A O 1
ATOM 767 N N . SER A 1 95 ? -5.090 4.725 2.627 1.00 63.62 95 SER A N 1
ATOM 768 C CA . SER A 1 95 ? -4.278 5.652 1.836 1.00 63.62 95 SER A CA 1
ATOM 769 C C . SER A 1 95 ? -3.459 4.825 0.849 1.00 63.62 95 SER A C 1
ATOM 771 O O . SER A 1 95 ? -2.675 3.965 1.247 1.00 63.62 95 SER A O 1
ATOM 773 N N . CYS A 1 96 ? -3.687 5.021 -0.452 1.00 73.75 96 CYS A N 1
ATOM 774 C CA . CYS A 1 96 ? -2.939 4.327 -1.509 1.00 73.75 96 CYS A CA 1
ATOM 775 C C . CYS A 1 96 ? -2.926 2.787 -1.360 1.00 73.75 96 CYS A C 1
ATOM 777 O O . CYS A 1 96 ? -1.914 2.139 -1.624 1.00 73.75 96 CYS A O 1
ATOM 779 N N . GLY A 1 97 ? -4.025 2.190 -0.881 1.00 84.12 97 GLY A N 1
ATOM 780 C CA . GLY A 1 97 ? -4.138 0.735 -0.735 1.00 84.12 97 GLY A CA 1
ATOM 781 C C . GLY A 1 97 ? -3.512 0.126 0.530 1.00 84.12 97 GLY A C 1
ATOM 782 O O . GLY A 1 97 ? -3.389 -1.099 0.617 1.00 84.12 97 GLY A O 1
ATOM 783 N N . LEU A 1 98 ? -3.115 0.947 1.511 1.00 90.19 98 LEU A N 1
ATOM 784 C CA . LEU A 1 98 ? -2.633 0.506 2.825 1.00 90.19 98 LEU A CA 1
ATOM 785 C C . LEU A 1 98 ? -3.546 1.019 3.954 1.00 90.19 98 LEU A C 1
ATOM 787 O O . LEU A 1 98 ? -4.061 2.136 3.863 1.00 90.19 98 LEU A O 1
ATOM 791 N N . PRO A 1 99 ? -3.754 0.239 5.032 1.00 89.50 99 PRO A N 1
ATOM 792 C CA . PRO A 1 99 ? -4.457 0.710 6.222 1.00 89.50 99 PRO A CA 1
ATOM 793 C C . PRO A 1 99 ? -3.789 1.936 6.861 1.00 89.50 99 PRO A C 1
ATOM 795 O O . PRO A 1 99 ? -2.600 1.914 7.169 1.00 89.50 99 PRO A O 1
ATOM 798 N N . CYS A 1 100 ? -4.577 2.978 7.122 1.00 87.75 100 CYS A N 1
ATOM 799 C CA . CYS A 1 100 ? -4.130 4.175 7.835 1.00 87.75 100 CYS A CA 1
ATOM 800 C C . CYS A 1 100 ? -4.085 3.970 9.360 1.00 87.75 100 CYS A C 1
ATOM 802 O O . CYS A 1 100 ? -4.725 3.056 9.890 1.00 87.75 100 CYS A O 1
ATOM 804 N N . ALA A 1 101 ? -3.426 4.872 10.090 1.00 88.00 101 ALA A N 1
ATOM 805 C CA . ALA A 1 101 ? -3.284 4.828 11.548 1.00 88.00 101 ALA A CA 1
ATOM 806 C C . ALA A 1 101 ? -4.610 4.603 12.309 1.00 88.00 101 ALA A C 1
ATOM 808 O O . ALA A 1 101 ? -4.668 3.743 13.186 1.00 88.00 101 ALA A O 1
ATOM 809 N N . CYS A 1 102 ? -5.708 5.277 11.927 1.00 85.00 102 CYS A N 1
ATOM 810 C CA . CYS A 1 102 ? -7.043 5.039 12.511 1.00 85.00 102 CYS A CA 1
ATOM 811 C C . CYS A 1 102 ? -7.496 3.578 12.372 1.00 85.00 102 CYS A C 1
ATOM 813 O O . CYS A 1 102 ? -8.117 3.008 13.272 1.00 85.00 102 CYS A O 1
ATOM 815 N N . ARG A 1 103 ? -7.246 2.974 11.205 1.00 86.31 103 ARG A N 1
ATOM 816 C CA . ARG A 1 103 ? -7.653 1.597 10.926 1.00 86.31 103 ARG A CA 1
ATOM 817 C C . ARG A 1 103 ? -6.792 0.613 11.707 1.00 86.31 103 ARG A C 1
ATOM 819 O O . ARG A 1 103 ? -7.332 -0.373 12.201 1.00 86.31 103 ARG A O 1
ATOM 826 N N . LEU A 1 104 ? -5.500 0.900 11.833 1.00 89.31 104 LEU A N 1
ATOM 827 C CA . LEU A 1 104 ? -4.566 0.108 12.630 1.00 89.31 104 LEU A CA 1
ATOM 828 C C . LEU A 1 104 ? -4.963 0.109 14.110 1.00 89.31 104 LEU A C 1
ATOM 830 O O . LEU A 1 104 ? -5.042 -0.959 14.706 1.00 89.31 104 LEU A O 1
ATOM 834 N N . GLU A 1 105 ? -5.323 1.272 14.660 1.00 88.12 105 GLU A N 1
ATOM 835 C CA . GLU A 1 105 ? -5.842 1.398 16.029 1.00 88.12 105 GLU A CA 1
ATOM 836 C C . GLU A 1 105 ? -7.085 0.531 16.246 1.00 88.12 105 GLU A C 1
ATOM 838 O O . GLU A 1 105 ? -7.163 -0.254 17.188 1.00 88.12 105 GLU A O 1
ATOM 843 N N . LYS A 1 106 ? -8.055 0.617 15.329 1.00 86.81 106 LYS A N 1
ATOM 844 C CA . LYS A 1 106 ? -9.283 -0.181 15.415 1.00 86.81 106 LYS A CA 1
ATOM 845 C C . LYS A 1 106 ? -9.012 -1.685 15.311 1.00 86.81 106 LYS A C 1
ATOM 847 O O . LYS A 1 106 ? -9.678 -2.464 15.985 1.00 86.81 106 LYS A O 1
ATOM 852 N N . MET A 1 107 ? -8.077 -2.102 14.455 1.00 88.94 107 MET A N 1
ATOM 853 C CA . MET A 1 107 ? -7.679 -3.509 14.350 1.00 88.94 107 MET A CA 1
ATOM 854 C C . MET A 1 107 ? -7.054 -3.989 15.659 1.00 88.94 107 MET A C 1
ATOM 856 O O . MET A 1 107 ? -7.472 -5.021 16.175 1.00 88.94 107 MET A O 1
ATOM 860 N N . GLU A 1 108 ? -6.121 -3.223 16.222 1.00 88.44 108 GLU A N 1
ATOM 861 C CA . GLU A 1 108 ? -5.436 -3.584 17.462 1.00 88.44 108 GLU A CA 1
ATOM 862 C C . GLU A 1 108 ? -6.398 -3.663 18.655 1.00 88.44 108 GLU A C 1
ATOM 864 O O . GLU A 1 108 ? -6.376 -4.655 19.380 1.00 88.44 108 GLU A O 1
ATOM 869 N N . ASN A 1 109 ? -7.325 -2.707 18.788 1.00 87.56 109 ASN A N 1
ATOM 870 C CA . ASN A 1 109 ? -8.367 -2.730 19.824 1.00 87.56 109 ASN A CA 1
ATOM 871 C C . ASN A 1 109 ? -9.301 -3.945 19.708 1.00 87.56 109 ASN A C 1
ATOM 873 O O . ASN A 1 109 ? -9.845 -4.412 20.705 1.00 87.56 109 ASN A O 1
ATOM 877 N N . ASN A 1 110 ? -9.452 -4.493 18.502 1.00 87.38 110 ASN A N 1
ATOM 878 C CA . ASN A 1 110 ? -10.217 -5.711 18.246 1.00 87.38 110 ASN A CA 1
ATOM 879 C C . ASN A 1 110 ? -9.360 -6.991 18.326 1.00 87.38 110 ASN A C 1
ATOM 881 O O . ASN A 1 110 ? -9.841 -8.065 17.960 1.00 87.38 110 ASN A O 1
ATOM 885 N N . GLY A 1 111 ? -8.084 -6.897 18.720 1.00 86.12 111 GLY A N 1
ATOM 886 C CA . GLY A 1 111 ? -7.144 -8.022 18.730 1.00 86.12 111 GLY A CA 1
ATOM 887 C C . GLY A 1 111 ? -6.819 -8.575 17.335 1.00 86.12 111 GLY A C 1
ATOM 888 O O . GLY A 1 111 ? -6.431 -9.733 17.194 1.00 86.12 111 GLY A O 1
ATOM 889 N N . GLN A 1 112 ? -7.014 -7.779 16.282 1.00 88.38 112 GLN A N 1
ATOM 890 C CA . GLN A 1 112 ? -6.798 -8.173 14.892 1.00 88.38 112 GLN A CA 1
ATOM 891 C C . GLN A 1 112 ? -5.413 -7.746 14.397 1.00 88.38 112 GLN A C 1
ATOM 893 O O . GLN A 1 112 ? -4.945 -6.640 14.646 1.00 88.38 112 GLN A O 1
ATOM 898 N N 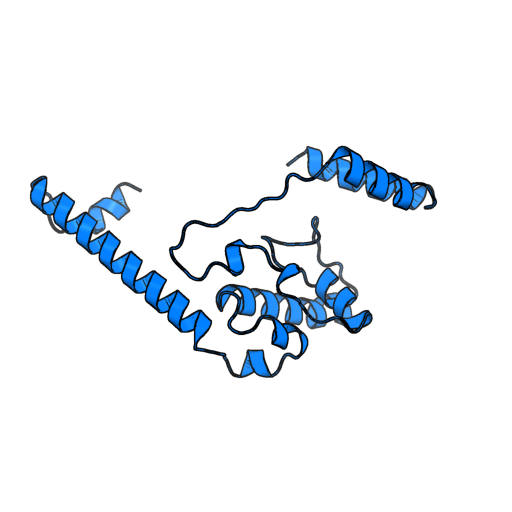. GLN A 1 113 ? -4.779 -8.617 13.612 1.00 88.12 113 GLN A N 1
ATOM 899 C CA . GLN A 1 113 ? -3.520 -8.331 12.919 1.00 88.12 113 GLN A CA 1
ATOM 900 C C . GLN A 1 113 ? -3.772 -7.998 11.446 1.00 88.12 113 GLN A C 1
ATOM 902 O O . GLN A 1 113 ? -4.799 -8.391 10.875 1.00 88.12 113 GLN A O 1
ATOM 907 N N . ILE A 1 114 ? -2.824 -7.311 10.795 1.00 90.75 114 ILE A N 1
ATOM 908 C CA . ILE A 1 114 ? -2.954 -7.035 9.362 1.00 90.75 114 ILE A CA 1
ATOM 909 C C . ILE A 1 114 ? -2.877 -8.357 8.599 1.00 90.75 114 ILE A C 1
ATOM 911 O O . ILE A 1 114 ? -1.869 -9.060 8.624 1.00 90.75 114 ILE A O 1
ATOM 915 N N . ARG A 1 115 ? -3.945 -8.674 7.867 1.00 90.25 115 ARG A N 1
ATOM 916 C CA . ARG A 1 115 ? -3.974 -9.771 6.902 1.00 90.25 115 ARG A CA 1
ATOM 917 C C . ARG A 1 115 ? -3.592 -9.262 5.523 1.00 90.25 115 ARG A C 1
ATOM 919 O O . ARG A 1 115 ? -3.829 -8.107 5.184 1.00 90.25 115 ARG A O 1
ATOM 926 N N . ILE A 1 116 ? -3.088 -10.163 4.685 1.00 87.94 116 ILE A N 1
ATOM 927 C CA . ILE A 1 116 ? -2.754 -9.843 3.293 1.00 87.94 116 ILE A CA 1
ATOM 928 C C . ILE A 1 116 ? -3.965 -9.373 2.478 1.00 87.94 116 ILE A C 1
ATOM 930 O O . ILE A 1 116 ? -3.809 -8.631 1.518 1.00 87.94 116 ILE A O 1
ATOM 934 N N . THR A 1 117 ? -5.179 -9.764 2.865 1.00 86.62 117 THR A N 1
ATOM 935 C CA . THR A 1 117 ? -6.430 -9.311 2.240 1.00 86.62 117 THR A CA 1
ATOM 936 C C . THR A 1 117 ? -6.702 -7.824 2.458 1.00 86.62 117 THR A C 1
ATOM 938 O O . THR A 1 117 ? -7.407 -7.229 1.659 1.00 86.62 117 THR A O 1
ATOM 941 N N . HIS A 1 118 ? -6.127 -7.210 3.497 1.00 87.62 118 HIS A N 1
ATOM 942 C CA . HIS A 1 118 ? -6.290 -5.780 3.791 1.00 87.62 118 HIS A CA 1
ATOM 943 C C . HIS A 1 118 ? -5.307 -4.884 3.030 1.00 87.62 118 HIS A C 1
ATOM 945 O O . HIS A 1 118 ? -5.364 -3.666 3.167 1.00 87.62 118 HIS A O 1
ATOM 951 N N . ILE A 1 119 ? -4.371 -5.484 2.297 1.00 89.56 119 ILE A N 1
ATOM 952 C CA . ILE A 1 119 ? -3.367 -4.781 1.505 1.00 89.56 119 ILE A CA 1
ATOM 953 C C . ILE A 1 119 ? -3.826 -4.784 0.050 1.00 89.56 119 ILE A C 1
ATOM 955 O O . ILE A 1 119 ? -4.388 -5.779 -0.409 1.00 89.56 119 ILE A O 1
ATOM 959 N N . ASP A 1 120 ? -3.588 -3.711 -0.688 1.00 88.31 120 ASP A N 1
ATOM 960 C CA . ASP A 1 120 ? -3.881 -3.671 -2.120 1.00 88.31 120 ASP A CA 1
ATOM 961 C C . ASP A 1 120 ? -2.988 -4.636 -2.924 1.00 88.31 120 ASP A C 1
ATOM 963 O O . ASP A 1 120 ? -1.858 -4.951 -2.531 1.00 88.31 120 ASP A O 1
ATOM 967 N N . VAL A 1 121 ? -3.502 -5.154 -4.043 1.00 86.56 121 VAL A N 1
ATOM 968 C CA . VAL A 1 121 ? -2.767 -6.070 -4.931 1.00 86.56 121 VAL A CA 1
ATOM 969 C C . VAL A 1 121 ? -1.463 -5.460 -5.445 1.00 86.56 121 VAL A C 1
ATOM 971 O O . VAL A 1 121 ? -0.476 -6.185 -5.582 1.00 86.56 121 VAL A O 1
ATOM 974 N N . PHE A 1 122 ? -1.426 -4.141 -5.640 1.00 87.31 122 PHE A N 1
ATOM 975 C CA . PHE A 1 122 ? -0.242 -3.389 -6.041 1.00 87.31 122 PHE A CA 1
ATOM 976 C C . PHE A 1 122 ? 0.960 -3.707 -5.144 1.00 87.31 122 PHE A C 1
ATOM 978 O O . PHE A 1 122 ? 2.024 -4.081 -5.631 1.00 87.31 122 PHE A O 1
ATOM 985 N N . TRP A 1 123 ? 0.771 -3.678 -3.824 1.00 90.94 123 TRP A N 1
ATOM 986 C CA . TRP A 1 123 ? 1.844 -3.905 -2.852 1.00 90.94 123 TRP A CA 1
ATOM 987 C C . TRP A 1 123 ? 2.256 -5.372 -2.703 1.00 90.94 123 TRP A C 1
ATOM 989 O O . TRP A 1 123 ? 3.332 -5.653 -2.168 1.00 90.94 123 TRP A O 1
ATOM 999 N N . LYS A 1 124 ? 1.407 -6.307 -3.147 1.00 89.94 124 LYS A N 1
ATOM 1000 C CA . LYS A 1 124 ? 1.666 -7.760 -3.133 1.00 89.94 124 LYS A CA 1
ATOM 1001 C C . LYS A 1 124 ? 2.419 -8.221 -4.376 1.00 89.94 124 LYS A C 1
ATOM 1003 O O . LYS A 1 124 ? 2.977 -9.317 -4.383 1.00 89.94 124 LYS A O 1
ATOM 1008 N N . LYS A 1 125 ? 2.397 -7.422 -5.443 1.00 89.69 125 LYS A N 1
ATOM 1009 C CA . LYS A 1 125 ? 2.967 -7.793 -6.731 1.00 89.69 125 LYS A CA 1
ATOM 1010 C C . LYS A 1 125 ? 4.489 -7.642 -6.705 1.00 89.69 125 LYS A C 1
ATOM 1012 O O . LYS A 1 125 ? 5.024 -6.559 -6.906 1.00 89.69 125 LYS A O 1
ATOM 1017 N N . LEU A 1 126 ? 5.171 -8.758 -6.452 1.00 89.38 126 LEU A N 1
ATOM 1018 C CA . LEU A 1 126 ? 6.636 -8.867 -6.393 1.00 89.38 126 LEU A CA 1
ATOM 1019 C C . LEU A 1 126 ? 7.200 -9.730 -7.530 1.00 89.38 126 LEU A C 1
ATOM 1021 O O . LEU A 1 126 ? 8.243 -10.365 -7.390 1.00 89.38 126 LEU A O 1
ATOM 1025 N N . ASP A 1 127 ? 6.483 -9.802 -8.647 1.00 89.06 127 ASP A N 1
ATOM 1026 C CA . ASP A 1 127 ? 6.941 -10.464 -9.857 1.00 89.06 127 ASP A CA 1
ATOM 1027 C C . ASP A 1 127 ? 6.491 -9.696 -11.108 1.00 89.06 127 ASP A C 1
ATOM 1029 O O . ASP A 1 127 ? 5.636 -8.807 -11.064 1.00 89.06 127 ASP A O 1
ATOM 1033 N N . PHE A 1 128 ? 7.095 -10.041 -12.243 1.00 86.88 128 PHE A N 1
ATOM 1034 C CA . PHE A 1 128 ? 6.752 -9.472 -13.547 1.00 86.88 128 PHE A CA 1
ATOM 1035 C C . PHE A 1 128 ? 5.583 -10.187 -14.222 1.00 86.88 128 PHE A C 1
ATOM 1037 O O . PHE A 1 128 ? 5.274 -9.899 -15.380 1.00 86.88 128 PHE A O 1
ATOM 1044 N N . LYS A 1 129 ? 4.930 -11.141 -13.548 1.00 85.75 129 LYS A N 1
ATOM 1045 C CA . LYS A 1 129 ? 3.820 -11.849 -14.175 1.00 85.75 129 LYS A CA 1
ATOM 1046 C C . LYS A 1 129 ? 2.681 -10.852 -14.398 1.00 85.75 129 LYS A C 1
ATOM 1048 O O . LYS A 1 129 ? 2.482 -9.925 -13.599 1.00 85.75 129 LYS A O 1
ATOM 1053 N N . PRO A 1 130 ? 1.912 -11.000 -15.487 1.00 79.75 130 PRO A N 1
ATOM 1054 C CA . PRO A 1 130 ? 0.698 -10.221 -15.646 1.00 79.75 130 PRO A CA 1
ATOM 1055 C C . PRO A 1 130 ? -0.169 -10.414 -14.402 1.00 79.75 130 PRO A C 1
ATOM 1057 O O . PRO A 1 130 ? -0.258 -11.521 -13.861 1.00 79.75 130 PRO A O 1
ATOM 1060 N N . ALA A 1 131 ? -0.753 -9.320 -13.908 1.00 68.44 131 ALA A N 1
ATOM 1061 C CA . ALA A 1 131 ? -1.649 -9.434 -12.771 1.00 68.44 131 ALA A CA 1
ATOM 1062 C C . ALA A 1 131 ? -2.831 -10.290 -13.231 1.00 68.44 131 ALA A C 1
ATOM 1064 O O . ALA A 1 131 ? -3.509 -9.941 -14.198 1.00 68.44 131 ALA A O 1
ATOM 1065 N N . ARG A 1 132 ? -3.047 -11.435 -12.578 1.00 64.81 132 ARG A N 1
ATOM 1066 C CA . ARG A 1 132 ? -4.293 -12.184 -12.732 1.00 64.81 132 ARG A CA 1
ATOM 1067 C C . ARG A 1 132 ? -5.343 -11.396 -11.973 1.00 64.81 132 ARG A C 1
ATOM 1069 O O . ARG A 1 132 ? -5.620 -11.673 -10.810 1.00 64.81 132 ARG A O 1
ATOM 1076 N N . ASN A 1 133 ? -5.830 -10.342 -12.607 1.00 58.09 133 ASN A N 1
ATOM 1077 C CA . ASN A 1 133 ? -6.951 -9.570 -12.123 1.00 58.09 133 ASN A CA 1
ATOM 1078 C C . ASN A 1 133 ? -8.193 -10.433 -12.331 1.00 58.09 133 ASN A C 1
ATOM 1080 O O . ASN A 1 133 ? -8.980 -10.196 -13.239 1.00 58.09 133 ASN A O 1
ATOM 1084 N N . ASN A 1 134 ? -8.363 -11.446 -11.484 1.0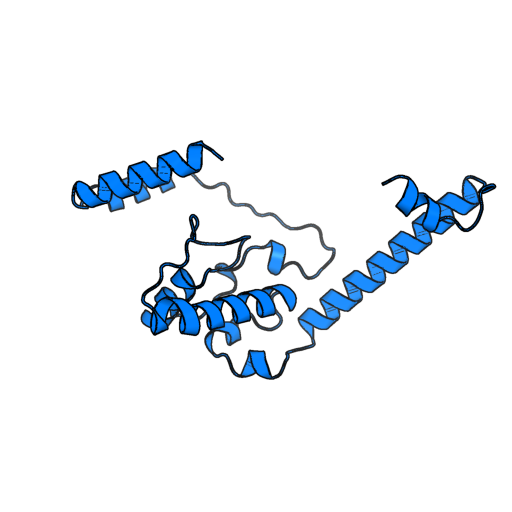0 56.97 134 ASN A N 1
ATOM 1085 C CA . ASN A 1 134 ? -9.687 -11.965 -11.187 1.00 56.97 134 ASN A CA 1
ATOM 1086 C C . ASN A 1 134 ? -10.353 -10.883 -10.328 1.00 56.97 134 ASN A C 1
ATOM 1088 O O . ASN A 1 134 ? -10.472 -11.030 -9.115 1.00 56.97 134 ASN A O 1
ATOM 1092 N N . ILE A 1 135 ? -10.633 -9.728 -10.934 1.00 60.81 135 ILE A N 1
ATOM 1093 C CA . ILE A 1 135 ? -11.511 -8.743 -10.325 1.00 60.81 135 ILE A CA 1
ATOM 1094 C C . ILE A 1 135 ? -12.875 -9.386 -10.486 1.00 60.81 135 ILE A C 1
ATOM 1096 O O . ILE A 1 135 ? -13.433 -9.405 -11.580 1.00 60.81 135 ILE A O 1
ATOM 1100 N N . GLU A 1 136 ? -13.314 -10.054 -9.424 1.00 66.38 136 GLU A N 1
ATOM 1101 C CA . GLU A 1 136 ? -14.704 -10.460 -9.312 1.00 66.38 136 GLU A CA 1
ATOM 1102 C C . GLU A 1 136 ? -15.530 -9.190 -9.484 1.00 66.38 136 GLU A C 1
ATOM 1104 O O . GLU A 1 136 ? -15.261 -8.181 -8.825 1.00 66.38 136 GLU A O 1
ATOM 1109 N N . ASP A 1 137 ? -16.449 -9.220 -10.444 1.00 73.00 137 ASP A N 1
ATOM 1110 C CA . ASP A 1 137 ? -17.369 -8.115 -10.636 1.00 73.00 137 ASP A CA 1
ATOM 1111 C C . ASP A 1 137 ? -18.166 -7.952 -9.342 1.00 73.00 137 ASP A C 1
ATOM 1113 O O . ASP A 1 137 ? -18.682 -8.927 -8.786 1.00 73.00 137 ASP A O 1
ATOM 1117 N N . ILE A 1 138 ? -18.172 -6.737 -8.810 1.00 77.81 138 ILE A N 1
ATOM 1118 C CA . ILE A 1 138 ? -18.854 -6.447 -7.558 1.00 77.81 138 ILE A CA 1
ATOM 1119 C C . ILE A 1 138 ? -20.230 -5.941 -7.946 1.00 77.81 138 ILE A C 1
ATOM 1121 O O . ILE A 1 138 ? -20.345 -4.937 -8.645 1.00 77.81 138 ILE A O 1
ATOM 1125 N N . ASP A 1 139 ? -21.268 -6.606 -7.451 1.00 88.12 139 ASP A N 1
ATOM 1126 C CA . ASP A 1 139 ? -22.627 -6.084 -7.521 1.00 88.12 139 ASP A CA 1
ATOM 1127 C C . ASP A 1 139 ? -22.718 -4.829 -6.640 1.00 88.12 139 ASP A C 1
ATOM 1129 O O . ASP A 1 139 ? -22.905 -4.891 -5.419 1.00 88.12 139 ASP A O 1
ATOM 1133 N N . VAL A 1 140 ? -22.490 -3.678 -7.275 1.00 85.94 140 VAL A N 1
ATOM 1134 C CA . VAL A 1 140 ? -22.456 -2.370 -6.620 1.00 85.94 140 VAL A CA 1
ATOM 1135 C C . VAL A 1 140 ? -23.794 -2.091 -5.946 1.00 85.94 140 VAL A C 1
ATOM 1137 O O . VAL A 1 140 ? -23.806 -1.642 -4.801 1.00 85.94 140 VAL A O 1
ATOM 1140 N N . ASP A 1 141 ? -24.907 -2.408 -6.603 1.00 89.25 141 ASP A N 1
ATOM 1141 C CA . ASP A 1 141 ? -26.242 -2.163 -6.064 1.00 89.25 141 ASP A CA 1
ATOM 1142 C C . ASP A 1 141 ? -26.483 -2.998 -4.799 1.00 89.25 141 ASP A C 1
ATOM 1144 O O . ASP A 1 141 ? -26.938 -2.467 -3.779 1.00 89.25 141 ASP A O 1
ATOM 1148 N N . ALA A 1 142 ? -26.092 -4.277 -4.803 1.00 89.88 142 ALA A N 1
ATOM 1149 C CA . ALA A 1 142 ? -26.197 -5.135 -3.624 1.00 89.88 142 ALA A CA 1
ATOM 1150 C C . ALA A 1 142 ? -25.326 -4.648 -2.450 1.00 89.88 142 ALA A C 1
ATOM 1152 O O . ALA A 1 142 ? -25.762 -4.698 -1.294 1.00 89.88 142 ALA A O 1
ATOM 1153 N N . GLU A 1 143 ? -24.108 -4.165 -2.708 1.00 88.81 143 GLU A N 1
ATOM 1154 C CA . GLU A 1 143 ? -23.244 -3.597 -1.663 1.00 88.81 143 GLU A CA 1
ATOM 1155 C C . GLU A 1 143 ? -23.792 -2.268 -1.116 1.00 88.81 143 GLU A C 1
ATOM 1157 O O . GLU A 1 143 ? -23.765 -2.039 0.100 1.00 88.81 143 GLU A O 1
ATOM 1162 N N . PHE A 1 144 ? -24.358 -1.416 -1.976 1.00 88.31 144 PHE A N 1
ATOM 1163 C CA . PHE A 1 144 ? -25.021 -0.181 -1.551 1.00 88.31 144 PHE A CA 1
ATOM 1164 C C . PHE A 1 144 ? -26.268 -0.459 -0.706 1.00 88.31 144 PHE A C 1
ATOM 1166 O O . PHE A 1 144 ? -26.483 0.227 0.297 1.00 88.31 144 PHE A O 1
ATOM 1173 N N . GLU A 1 145 ? -27.055 -1.485 -1.032 1.00 91.12 145 GLU A N 1
ATOM 1174 C CA . GLU A 1 145 ? -28.212 -1.875 -0.220 1.00 91.12 145 GLU A CA 1
ATOM 1175 C C . GLU A 1 145 ? -27.801 -2.407 1.161 1.00 91.12 145 GLU A C 1
ATOM 1177 O O . GLU A 1 145 ? -28.386 -2.012 2.174 1.00 91.12 145 GLU A O 1
ATOM 1182 N N . LYS A 1 146 ? -26.730 -3.208 1.262 1.00 90.19 146 LYS A N 1
ATOM 1183 C CA . LYS A 1 146 ? -26.168 -3.610 2.570 1.00 90.19 146 LYS A CA 1
ATOM 1184 C C . LYS A 1 146 ? -25.740 -2.399 3.395 1.00 90.19 146 LYS A C 1
ATOM 1186 O O . LYS A 1 146 ? -25.987 -2.344 4.601 1.00 90.19 146 LYS A O 1
ATOM 1191 N N . LEU A 1 147 ? -25.096 -1.421 2.758 1.00 87.12 147 LEU A N 1
ATOM 1192 C CA . LEU A 1 147 ? -24.662 -0.199 3.428 1.00 87.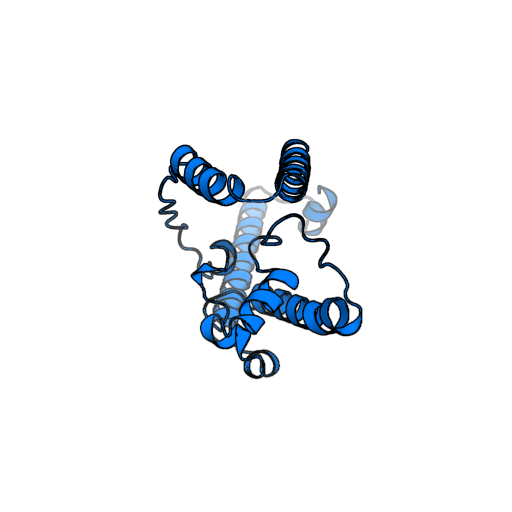12 147 LEU A CA 1
ATOM 1193 C C . LEU A 1 147 ? -25.859 0.626 3.916 1.00 87.12 147 LEU A C 1
ATOM 1195 O O . LEU A 1 147 ? -25.863 1.101 5.052 1.00 87.12 147 LEU A O 1
ATOM 1199 N N . LYS A 1 148 ? -26.901 0.748 3.094 1.00 88.38 148 LYS A N 1
ATOM 1200 C CA . LYS A 1 148 ? -28.148 1.429 3.449 1.00 88.38 148 LYS A CA 1
ATOM 1201 C C . LYS A 1 148 ? -28.827 0.773 4.651 1.00 88.38 148 LYS A C 1
ATOM 1203 O O . LYS A 1 148 ? -29.158 1.476 5.603 1.00 88.38 148 LYS A O 1
ATOM 1208 N N . GLN A 1 149 ? -28.912 -0.559 4.677 1.00 91.12 149 GLN A N 1
ATOM 1209 C CA . GLN A 1 149 ? -29.431 -1.320 5.822 1.00 91.12 149 GLN A CA 1
ATOM 1210 C C . GLN A 1 149 ? -28.645 -1.065 7.118 1.00 91.12 149 GLN A C 1
ATOM 1212 O O . GLN A 1 149 ? -29.229 -1.070 8.199 1.00 91.12 149 GLN A O 1
ATOM 1217 N N . GLN A 1 150 ? -27.334 -0.813 7.034 1.00 86.69 150 GLN A N 1
ATOM 1218 C CA . GLN A 1 150 ? -26.516 -0.456 8.201 1.00 86.69 150 GLN A CA 1
ATOM 1219 C C . GLN A 1 150 ? -26.704 0.999 8.649 1.00 86.69 150 GLN A C 1
ATOM 1221 O O . GLN A 1 150 ? -26.608 1.286 9.842 1.00 86.69 150 GLN A O 1
ATOM 1226 N N . ILE A 1 151 ? -26.957 1.923 7.717 1.00 86.50 151 ILE A N 1
ATOM 1227 C CA . ILE A 1 151 ? -27.108 3.359 8.002 1.00 86.50 151 ILE A CA 1
ATOM 1228 C C . ILE A 1 151 ? -28.521 3.688 8.492 1.00 86.50 151 ILE A C 1
ATOM 1230 O O . ILE A 1 151 ? -28.679 4.541 9.369 1.00 86.50 151 ILE A O 1
ATOM 1234 N N . ASP A 1 152 ? -29.550 3.020 7.979 1.00 88.00 152 ASP A N 1
ATOM 1235 C CA . ASP A 1 152 ? -30.945 3.288 8.326 1.00 88.00 152 ASP A CA 1
ATOM 1236 C C . ASP A 1 152 ? -31.286 3.248 9.824 1.00 88.00 152 ASP A C 1
ATOM 1238 O O . ASP A 1 152 ? -31.992 4.163 10.267 1.00 88.00 152 ASP A O 1
ATOM 1242 N N . PRO A 1 153 ? -30.774 2.306 10.637 1.00 92.56 153 PRO A N 1
ATOM 1243 C CA . PRO A 1 153 ? -31.032 2.302 12.076 1.00 92.56 153 PRO A CA 1
ATOM 1244 C C . PRO A 1 153 ? -30.240 3.370 12.851 1.00 92.56 153 PRO A C 1
ATOM 1246 O O . PRO A 1 153 ? -30.465 3.543 14.048 1.00 92.56 153 PRO A O 1
ATOM 1249 N N . THR A 1 154 ? -29.301 4.086 12.220 1.00 86.56 154 THR A N 1
ATOM 1250 C CA . THR A 1 154 ? -28.464 5.074 12.921 1.00 86.56 154 THR A CA 1
ATOM 1251 C C . THR A 1 154 ? -29.200 6.402 13.168 1.00 86.56 154 THR A C 1
ATOM 1253 O O . THR A 1 154 ? -30.099 6.772 12.409 1.00 86.56 154 THR A O 1
ATOM 1256 N N . PRO A 1 155 ? -28.829 7.173 14.209 1.00 89.38 155 PRO A N 1
ATOM 1257 C CA . PRO A 1 155 ? -29.464 8.459 14.498 1.00 89.38 155 PRO A CA 1
ATOM 1258 C C . PRO A 1 155 ? -29.316 9.491 13.359 1.00 89.38 155 PRO A C 1
ATOM 1260 O O . PRO A 1 155 ? -28.305 9.476 12.650 1.00 89.38 155 PRO A O 1
ATOM 1263 N N . PRO A 1 156 ? -30.240 10.467 13.226 1.00 87.38 156 PRO A N 1
ATOM 1264 C CA . PRO A 1 156 ? -30.219 11.468 12.149 1.00 87.38 156 PRO A CA 1
ATOM 1265 C C . PRO A 1 156 ? -28.898 12.241 12.018 1.00 87.38 156 PRO A C 1
ATOM 1267 O O . PRO A 1 156 ? -28.444 12.510 10.907 1.00 87.38 156 PRO A O 1
ATOM 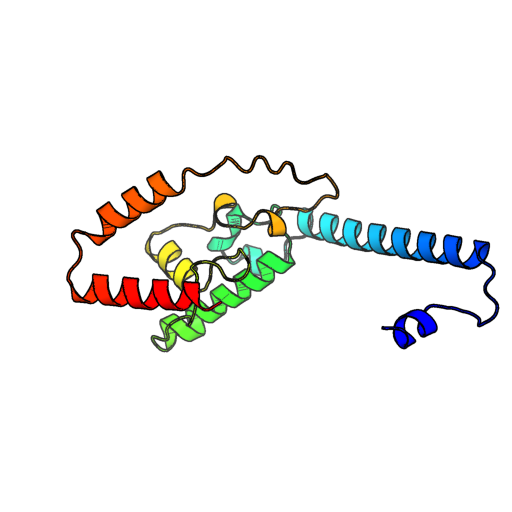1270 N N . GLN A 1 157 ? -28.240 12.550 13.141 1.00 82.19 157 GLN A N 1
ATOM 1271 C CA . GLN A 1 157 ? -26.926 13.206 13.148 1.00 82.19 157 GLN A CA 1
ATOM 1272 C C . GLN A 1 157 ? -25.831 12.379 12.454 1.00 82.19 157 GLN A C 1
ATOM 1274 O O . GLN A 1 157 ? -24.977 12.926 11.759 1.00 82.19 157 GLN A O 1
ATOM 1279 N N . VAL A 1 158 ? -25.881 11.052 12.593 1.00 79.44 158 VAL A N 1
ATOM 1280 C CA . VAL A 1 158 ? -24.918 10.132 11.983 1.00 79.44 158 VAL A CA 1
ATOM 1281 C C . VAL A 1 158 ? -25.194 10.020 10.485 1.00 79.44 158 VAL A C 1
ATOM 1283 O O . VAL A 1 158 ? -24.263 10.117 9.688 1.00 79.44 158 VAL A O 1
ATOM 1286 N N . LYS A 1 159 ? -26.473 9.930 10.091 1.00 85.06 159 LYS A N 1
ATOM 1287 C CA . LYS A 1 159 ? -26.894 9.958 8.679 1.00 85.06 159 LYS A CA 1
ATOM 1288 C C . LYS A 1 159 ? -26.410 11.223 7.963 1.00 85.06 159 LYS A C 1
ATOM 1290 O O . LYS A 1 159 ? -25.878 11.134 6.859 1.00 85.06 159 LYS A O 1
ATOM 1295 N N . ARG A 1 160 ? -26.527 12.388 8.612 1.00 83.19 160 ARG A N 1
ATOM 1296 C CA . ARG A 1 160 ? -26.049 13.672 8.074 1.00 83.19 160 ARG A CA 1
ATOM 1297 C C . ARG A 1 160 ? -24.531 13.690 7.880 1.00 83.19 160 ARG A C 1
ATOM 1299 O O . ARG A 1 160 ? -24.067 14.069 6.812 1.00 83.19 160 ARG A O 1
ATOM 1306 N N . SER A 1 161 ? -23.773 13.179 8.853 1.00 79.81 161 SER A N 1
ATOM 1307 C CA . SER A 1 161 ? -22.315 13.050 8.725 1.00 79.81 161 SER A CA 1
ATOM 1308 C C . SER A 1 161 ? -21.899 12.106 7.587 1.00 79.81 161 SER A C 1
ATOM 1310 O O . SER A 1 161 ? -20.948 12.401 6.862 1.00 79.81 161 SER A O 1
ATOM 1312 N N . PHE A 1 162 ? -22.601 10.983 7.392 1.00 82.25 162 PHE A N 1
ATOM 1313 C CA . PHE A 1 162 ? -22.355 10.098 6.246 1.00 82.25 162 PHE A CA 1
ATOM 1314 C C . PHE A 1 162 ? -22.631 10.799 4.914 1.00 82.25 162 PHE A C 1
ATOM 1316 O O . PHE A 1 162 ? -21.811 10.709 4.005 1.00 82.25 162 PHE A O 1
ATOM 1323 N N . PHE A 1 163 ? -23.744 11.528 4.808 1.00 83.38 163 PHE A N 1
ATOM 1324 C CA . PHE A 1 163 ? -24.092 12.283 3.606 1.00 83.38 163 PHE A CA 1
ATOM 1325 C C . PHE A 1 163 ? -23.022 13.319 3.235 1.00 83.38 163 PHE A C 1
ATOM 1327 O O . PHE A 1 163 ? -22.583 13.357 2.088 1.00 83.38 163 PHE A O 1
ATOM 1334 N N . GLU A 1 164 ? -22.544 14.100 4.205 1.00 81.06 164 GLU A N 1
ATOM 1335 C CA . GLU A 1 164 ? -21.473 15.083 3.992 1.00 81.06 164 GLU A CA 1
ATOM 1336 C C . GLU A 1 164 ? -20.186 14.419 3.474 1.00 81.06 164 GLU A C 1
ATOM 1338 O O . GLU A 1 164 ? -19.559 14.918 2.540 1.00 81.06 164 GLU A O 1
ATOM 1343 N N . LYS A 1 165 ? -19.822 13.245 4.007 1.00 79.50 165 LYS A N 1
ATOM 1344 C CA . LYS A 1 165 ? -18.675 12.466 3.509 1.00 79.50 165 LYS A CA 1
ATOM 1345 C C . LYS A 1 165 ? -18.887 11.955 2.085 1.00 79.50 165 LYS A C 1
ATOM 1347 O O . LYS A 1 165 ? -17.955 12.001 1.289 1.00 79.50 165 LYS A O 1
ATOM 1352 N N . PHE A 1 166 ? -20.089 11.491 1.740 1.00 82.06 166 PHE A N 1
ATOM 1353 C CA . PHE A 1 166 ? -20.393 11.074 0.367 1.00 82.06 166 PHE A CA 1
ATOM 1354 C C . PHE A 1 166 ? -20.327 12.239 -0.622 1.00 82.06 166 PHE A C 1
ATOM 1356 O O . PHE A 1 166 ? -19.865 12.050 -1.745 1.00 82.06 166 PHE A O 1
ATOM 1363 N N . GLN A 1 167 ? -20.749 13.441 -0.220 1.00 78.69 167 GLN A N 1
ATOM 1364 C CA . GLN A 1 167 ? -20.612 14.628 -1.066 1.00 78.69 167 GLN A CA 1
ATOM 1365 C C . GLN A 1 167 ? -19.146 14.967 -1.342 1.00 78.69 167 GLN A C 1
ATOM 1367 O O . GLN A 1 167 ? -18.806 15.211 -2.493 1.00 78.69 167 GLN A O 1
ATOM 1372 N N . GLN A 1 168 ? -18.268 14.869 -0.340 1.00 75.06 168 GLN A N 1
ATOM 1373 C CA . GLN A 1 168 ? -16.828 15.094 -0.528 1.00 75.06 168 GLN A CA 1
ATOM 1374 C C . GLN A 1 168 ? -16.192 14.126 -1.538 1.00 75.06 168 GLN A C 1
ATOM 1376 O O . GLN A 1 168 ? -15.262 14.504 -2.241 1.00 75.06 168 GLN A O 1
ATOM 1381 N N . ILE A 1 169 ? -16.694 12.890 -1.635 1.00 71.12 169 ILE A N 1
ATOM 1382 C CA . ILE A 1 169 ? -16.209 11.903 -2.615 1.00 71.12 169 ILE A CA 1
ATOM 1383 C C . ILE A 1 169 ? -16.634 12.274 -4.045 1.00 71.12 169 ILE A C 1
ATOM 1385 O O . ILE A 1 169 ? -15.914 11.968 -4.987 1.00 71.12 169 ILE A O 1
ATOM 1389 N N . ARG A 1 170 ? -17.781 12.943 -4.233 1.00 61.16 170 ARG A N 1
ATOM 1390 C CA . ARG A 1 170 ? -18.276 13.343 -5.566 1.00 61.16 170 ARG A CA 1
ATOM 1391 C C . ARG A 1 170 ? -17.509 14.511 -6.195 1.00 61.16 170 ARG A C 1
ATOM 1393 O O . ARG A 1 170 ? -17.720 14.778 -7.373 1.00 61.16 170 ARG A O 1
ATOM 1400 N N . GLU A 1 171 ? -16.697 15.221 -5.417 1.00 52.56 171 GLU A N 1
ATOM 1401 C CA . GLU A 1 171 ? -15.982 16.433 -5.842 1.00 52.56 171 GLU A CA 1
ATOM 1402 C C . GLU A 1 171 ? -14.488 16.191 -6.156 1.00 52.56 171 GLU A C 1
ATOM 1404 O O . GLU A 1 171 ? -13.771 17.150 -6.441 1.00 52.56 171 GLU A O 1
ATOM 1409 N N . GLN A 1 172 ? -14.021 14.933 -6.120 1.00 48.81 172 GLN A N 1
ATOM 1410 C CA . GLN A 1 172 ? -12.667 14.501 -6.521 1.00 48.81 172 GLN A CA 1
ATOM 1411 C C . GLN A 1 172 ? -12.653 13.916 -7.934 1.00 48.81 172 GLN A C 1
ATOM 1413 O O . GLN A 1 172 ? -11.644 14.150 -8.636 1.00 48.81 172 GLN A O 1
#

Solvent-accessible surface area (backbone atoms only — not comparable to full-atom values): 10181 Å² total; per-residue (Å²): 112,72,65,65,57,52,74,72,47,96,60,97,82,68,51,71,70,58,50,52,54,49,51,50,51,50,51,52,48,52,51,52,53,52,50,51,52,28,53,43,19,54,70,58,74,61,70,74,57,71,75,34,76,53,46,62,72,33,64,55,54,32,38,53,68,57,52,52,54,46,54,51,28,53,47,46,27,51,68,35,33,68,70,65,71,43,78,77,83,65,91,51,79,43,61,96,44,35,62,35,29,62,49,51,52,55,30,51,78,68,76,44,62,53,49,62,86,64,42,35,69,75,48,46,61,65,65,90,65,79,79,82,74,78,68,72,83,72,63,58,68,62,53,51,50,56,51,47,66,63,48,67,83,48,56,71,73,56,50,50,54,50,51,55,53,55,53,60,63,75,76,113

Foldseek 3Di:
DVVVVVVQDPDPDDDPVNVVVSVVVVVVVVVVVLLVQLVCQQPDDDPVLVVDPQCVQCRNQFGVVLSVVVVVQCVCLVVPCVPPVHDQPDLDCDDVFAGGSVNSVVCVVVVHHDHPVSGDVVRRPSDPDPPPPPVPDDPPVVVVVVVCVVCVVDDPVVVVVVVVSVVVVVVD

Sequence (172 aa):
MHATLKSHFPSHRNTLDKLVLYVDHVVDRQYAEIRSSFETSLRKVMTHHKNQPMLAYILRKVSIYAIELLSMELKRKEDGLRAYGASCGCQLFTSCGLPCACRLEKMENNGQQIRITHIDVFWKKLDFKPARNNIEDIDVDAEFEKLKQQIDPTPPQVKRSFFEKFQQIREQ

Radius of gyration: 22.57 Å; Cα contacts (8 Å, |Δi|>4): 118; chains: 1; bounding box: 58×30×58 Å

pLDDT: mean 81.39, std 11.27, range [45.41, 94.69]

Organism: Helianthus annuus (NCBI:txid4232)

Mean predicted aligned error: 11.4 Å

InterPro domains:
  IPR052579 Zinc finger SWIM domain-containing protein [PTHR31569] (2-134)

Secondary structure (DSSP, 8-state):
-HHHHHHH-S-S---HHHHHHHHHHHHHHHHHHHHHHHHHHHH---HHHHT-GGGTTTTTTS-HHHHHHHHHHHHHIIIIIIHH------SSSEETTEE-HHHHHHHHHTTPPPPGGGS-HHHH--SSSPP----PPP-HHHHHHHHHHHHTTS-HHHHHHHHHHHHHHHT-